Protein AF-I4FSF2-F1 (afdb_monomer)

Foldseek 3Di:
DWDDWDDDDQKIKTWDQDDDDPVLQVVLFVQQVVQAPDDGFDKDQDDPVRVPDPSNVTIMTMGRGPVPPVVSVVVSVVSVVVSDPDPPPPDPPDDD

Structure (mmCIF, N/CA/C/O backbone):
data_AF-I4FSF2-F1
#
_entry.id   AF-I4FSF2-F1
#
loop_
_atom_site.group_PDB
_atom_site.id
_atom_site.type_symbol
_atom_site.label_atom_id
_atom_site.label_alt_id
_atom_site.label_comp_id
_atom_site.label_asym_id
_atom_site.label_entity_id
_atom_site.label_seq_id
_atom_site.pdbx_PDB_ins_code
_atom_site.Cartn_x
_atom_site.Cartn_y
_atom_site.Cartn_z
_atom_site.occupancy
_atom_site.B_iso_or_equiv
_atom_site.auth_seq_id
_atom_site.auth_comp_id
_atom_site.auth_asym_id
_atom_site.auth_atom_id
_atom_site.pdbx_PDB_model_num
ATOM 1 N N . MET A 1 1 ? 1.865 1.242 -12.761 1.00 90.06 1 MET A N 1
ATOM 2 C CA . MET A 1 1 ? 2.557 0.559 -11.639 1.00 90.06 1 MET A CA 1
ATOM 3 C C . MET A 1 1 ? 1.788 -0.613 -11.057 1.00 90.06 1 MET A C 1
ATOM 5 O O . MET A 1 1 ? 2.373 -1.681 -10.920 1.00 90.06 1 MET A O 1
ATOM 9 N N . TYR A 1 2 ? 0.513 -0.449 -10.701 1.00 94.44 2 TYR A N 1
ATOM 10 C CA . TYR A 1 2 ? -0.325 -1.527 -10.170 1.00 94.44 2 TYR A CA 1
ATOM 11 C C . TYR A 1 2 ? -0.531 -2.659 -11.193 1.00 94.44 2 TYR A C 1
ATOM 13 O O . TYR A 1 2 ? -0.722 -2.388 -12.378 1.00 94.44 2 TYR A O 1
ATOM 21 N N . HIS A 1 3 ? -0.518 -3.914 -10.735 1.00 93.75 3 HIS A N 1
ATOM 22 C CA . HIS A 1 3 ? -0.865 -5.087 -11.548 1.00 93.75 3 HIS A CA 1
ATOM 23 C C . HIS A 1 3 ? -2.158 -5.746 -11.051 1.00 93.75 3 HIS A C 1
ATOM 25 O O . HIS A 1 3 ? -3.141 -5.862 -11.777 1.00 93.75 3 HIS A O 1
ATOM 31 N N . SER A 1 4 ? -2.172 -6.199 -9.798 1.00 93.81 4 SER A N 1
ATOM 32 C CA . SER A 1 4 ? -3.310 -6.920 -9.216 1.00 93.81 4 SER A CA 1
ATOM 33 C C . SER A 1 4 ? -3.259 -6.864 -7.698 1.00 93.81 4 SER A C 1
ATOM 35 O O . SER A 1 4 ? -2.194 -6.637 -7.130 1.00 93.81 4 SER A O 1
ATOM 37 N N . SER A 1 5 ? -4.359 -7.174 -7.023 1.00 94.06 5 SER A N 1
ATOM 38 C CA . SER A 1 5 ? -4.372 -7.328 -5.571 1.00 94.06 5 SER A CA 1
ATOM 39 C C . SER A 1 5 ? -5.263 -8.480 -5.126 1.00 94.06 5 SER A C 1
ATOM 41 O O . SER A 1 5 ? -6.157 -8.901 -5.863 1.00 94.06 5 SER A O 1
ATOM 43 N N . ARG A 1 6 ? -4.988 -9.033 -3.940 1.00 92.19 6 ARG A N 1
ATOM 44 C CA . ARG A 1 6 ? -5.803 -10.090 -3.326 1.00 92.19 6 ARG A CA 1
ATOM 45 C C . ARG A 1 6 ? -5.609 -10.155 -1.817 1.00 92.19 6 ARG A C 1
ATOM 47 O O . ARG A 1 6 ? -4.583 -9.731 -1.291 1.00 92.19 6 ARG A O 1
ATOM 54 N N . PHE A 1 7 ? -6.554 -10.793 -1.135 1.00 92.81 7 PHE A N 1
ATOM 55 C CA . PHE A 1 7 ? -6.356 -11.228 0.245 1.00 92.81 7 PHE A CA 1
ATOM 56 C C . PHE A 1 7 ? -5.578 -12.547 0.302 1.00 92.81 7 PH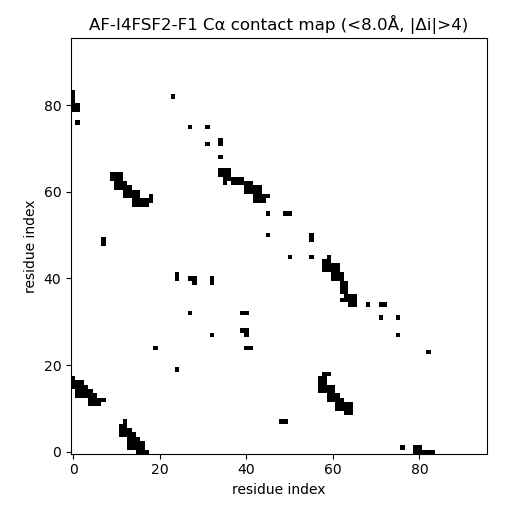E A C 1
ATOM 58 O O . PHE A 1 7 ? -5.826 -13.477 -0.470 1.00 92.81 7 PHE A O 1
ATOM 65 N N . VAL A 1 8 ? -4.643 -12.638 1.245 1.00 90.62 8 VAL A N 1
ATOM 66 C CA . VAL A 1 8 ? -3.906 -13.853 1.604 1.00 90.62 8 VAL A CA 1
ATOM 67 C C . VAL A 1 8 ? -3.991 -14.024 3.117 1.00 90.62 8 VAL A C 1
ATOM 69 O O . VAL A 1 8 ? -3.193 -13.476 3.873 1.00 90.62 8 VAL A O 1
ATOM 72 N N . GLY A 1 9 ? -4.987 -14.787 3.575 1.00 90.12 9 GLY A N 1
ATOM 73 C CA . GLY A 1 9 ? -5.326 -14.828 4.999 1.00 90.12 9 GLY A CA 1
ATOM 74 C C . GLY A 1 9 ? -5.818 -13.459 5.474 1.00 90.12 9 GLY A C 1
ATOM 75 O O . GLY A 1 9 ? -6.730 -12.901 4.876 1.00 90.12 9 GLY A O 1
ATOM 76 N N . GLU A 1 10 ? -5.198 -12.920 6.523 1.00 91.81 10 GLU A N 1
ATOM 77 C CA . GLU A 1 10 ? -5.523 -11.594 7.076 1.00 91.81 10 GLU A CA 1
ATOM 78 C C . GLU A 1 10 ? -4.782 -10.439 6.382 1.00 91.81 10 GLU A C 1
ATOM 80 O O . GLU A 1 10 ? -5.019 -9.270 6.687 1.00 91.81 10 GLU A O 1
ATOM 85 N N . SER A 1 11 ? -3.851 -10.747 5.478 1.00 93.56 11 SER A N 1
ATOM 86 C CA . SER A 1 11 ? -3.056 -9.744 4.778 1.00 93.56 11 SER A CA 1
ATOM 87 C C . SER A 1 11 ? -3.652 -9.427 3.414 1.00 93.56 11 SER A C 1
ATOM 89 O O . SER A 1 11 ? -4.149 -10.303 2.707 1.00 93.56 11 SER A O 1
ATOM 91 N N . PHE A 1 12 ? -3.560 -8.165 3.023 1.00 95.94 12 PHE A N 1
ATOM 92 C CA . PHE A 1 12 ? -3.826 -7.695 1.680 1.00 95.94 12 PHE A CA 1
ATOM 93 C C . PHE A 1 12 ? -2.504 -7.565 0.929 1.00 95.94 12 PHE A C 1
ATOM 95 O O . PHE A 1 12 ? -1.546 -6.976 1.437 1.00 95.94 12 PHE A O 1
ATOM 102 N N . VAL A 1 13 ? -2.455 -8.142 -0.266 1.00 95.38 13 VAL A N 1
ATOM 103 C CA . VAL A 1 13 ? -1.282 -8.144 -1.138 1.00 95.38 13 VAL A CA 1
ATOM 104 C C . VAL A 1 13 ? -1.601 -7.320 -2.373 1.00 95.38 13 VAL A C 1
ATOM 106 O O . VAL A 1 13 ? -2.571 -7.610 -3.072 1.00 95.38 13 VAL A O 1
ATOM 109 N N . ILE A 1 14 ? -0.762 -6.331 -2.668 1.00 95.75 14 ILE A N 1
ATOM 110 C CA . ILE A 1 14 ? -0.745 -5.604 -3.939 1.00 95.75 14 ILE A CA 1
ATOM 111 C C . ILE A 1 14 ? 0.491 -6.048 -4.715 1.00 95.75 14 ILE A C 1
ATOM 113 O O . ILE A 1 14 ? 1.603 -5.96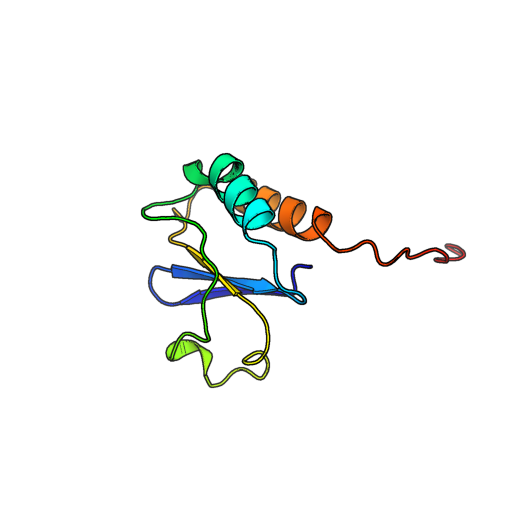9 -4.203 1.00 95.75 14 ILE A O 1
ATOM 117 N N . ARG A 1 15 ? 0.302 -6.496 -5.955 1.00 95.06 15 ARG A N 1
ATOM 118 C CA . ARG A 1 15 ? 1.371 -6.822 -6.904 1.00 95.06 15 ARG A CA 1
ATOM 119 C C . ARG A 1 15 ? 1.632 -5.615 -7.797 1.00 95.06 15 ARG A C 1
ATOM 121 O O . ARG A 1 15 ? 0.683 -4.983 -8.275 1.00 95.06 15 ARG A O 1
ATOM 128 N N . LEU A 1 16 ? 2.904 -5.324 -8.025 1.00 94.56 16 LEU A N 1
ATOM 129 C CA . LEU A 1 16 ? 3.383 -4.181 -8.793 1.00 94.56 16 LEU A CA 1
ATOM 130 C C . LEU A 1 16 ? 4.174 -4.658 -10.013 1.00 94.56 16 LEU A C 1
ATOM 132 O O . LEU A 1 16 ? 4.794 -5.716 -9.977 1.00 94.56 16 LEU A O 1
ATOM 136 N N . ASN A 1 17 ? 4.170 -3.868 -11.084 1.00 92.75 17 ASN A N 1
ATOM 137 C CA . ASN A 1 17 ? 4.991 -4.126 -12.272 1.00 92.75 17 ASN A CA 1
ATOM 138 C C . ASN A 1 17 ? 6.454 -3.691 -12.075 1.00 92.75 17 ASN A C 1
ATOM 140 O O . ASN A 1 17 ? 7.346 -4.278 -12.679 1.00 92.75 17 ASN A O 1
ATOM 144 N N . HIS A 1 18 ? 6.707 -2.702 -11.209 1.00 91.62 18 HIS A N 1
ATOM 145 C CA . HIS A 1 18 ? 8.054 -2.261 -10.836 1.00 91.62 18 HIS A CA 1
ATOM 146 C C . HIS A 1 18 ? 8.174 -2.083 -9.321 1.00 91.62 18 HIS A C 1
ATOM 148 O O . HIS A 1 18 ? 7.173 -1.941 -8.614 1.00 91.62 18 HIS A O 1
ATOM 154 N N . GLU A 1 19 ? 9.409 -2.128 -8.826 1.00 91.75 19 GLU A N 1
ATOM 155 C CA . GLU A 1 19 ? 9.720 -1.908 -7.416 1.00 91.75 19 GLU A CA 1
ATOM 156 C C . GLU A 1 19 ? 9.548 -0.427 -7.047 1.00 91.75 19 GLU A C 1
ATOM 158 O O . GLU A 1 19 ? 9.785 0.458 -7.869 1.00 91.75 19 GLU A O 1
ATOM 163 N N . LEU A 1 20 ? 9.118 -0.167 -5.812 1.00 92.50 20 LEU A N 1
ATOM 164 C CA . LEU A 1 20 ? 9.051 1.178 -5.246 1.00 92.50 20 LEU A CA 1
ATOM 165 C C . LEU A 1 20 ? 10.284 1.431 -4.387 1.00 92.50 20 LEU A C 1
ATOM 167 O O . LEU A 1 20 ? 10.731 0.541 -3.660 1.00 92.50 20 LEU A O 1
ATOM 171 N N . SER A 1 21 ? 10.795 2.657 -4.424 1.00 94.19 21 SER A N 1
ATOM 172 C CA . SER A 1 21 ? 11.883 3.073 -3.545 1.00 94.19 21 SER A CA 1
ATOM 173 C C . SER A 1 21 ? 11.438 3.096 -2.078 1.00 94.19 21 SER A C 1
ATOM 175 O O . SER A 1 21 ? 10.249 3.194 -1.761 1.00 94.19 21 SER A O 1
ATOM 177 N N . GLY A 1 22 ? 12.404 3.048 -1.155 1.00 94.06 22 GLY A N 1
ATOM 178 C CA . GLY A 1 22 ? 12.121 3.171 0.278 1.00 94.06 22 GLY A CA 1
ATOM 179 C C . GLY A 1 22 ? 11.340 4.447 0.615 1.00 94.06 22 GLY A C 1
ATOM 180 O O . GLY A 1 22 ? 10.358 4.377 1.347 1.00 94.06 22 GLY A O 1
ATOM 181 N N . GLU A 1 23 ? 11.703 5.575 -0.001 1.00 95.50 23 GLU A N 1
ATOM 182 C CA . GLU A 1 23 ? 11.036 6.869 0.198 1.00 95.50 23 GLU A CA 1
ATOM 183 C C . GLU A 1 23 ? 9.568 6.840 -0.259 1.00 95.50 23 GLU A C 1
ATOM 185 O O . GLU A 1 23 ? 8.680 7.281 0.470 1.00 95.50 23 GLU A O 1
ATOM 190 N N . GLN A 1 24 ? 9.287 6.246 -1.424 1.00 95.56 24 GLN A N 1
ATOM 191 C CA . GLN A 1 24 ? 7.918 6.080 -1.924 1.00 95.56 24 GLN A CA 1
ATOM 192 C C . GLN A 1 24 ? 7.074 5.220 -0.974 1.00 95.56 24 GLN A C 1
ATOM 194 O O . GLN A 1 24 ? 5.909 5.521 -0.707 1.00 95.56 24 GLN A O 1
ATOM 199 N N . ILE A 1 25 ? 7.660 4.157 -0.418 1.00 96.31 25 ILE A N 1
ATOM 200 C CA . ILE A 1 25 ? 6.980 3.296 0.557 1.00 96.31 25 ILE A CA 1
ATOM 201 C C . ILE A 1 25 ? 6.727 4.052 1.866 1.00 96.31 25 ILE A C 1
ATOM 203 O O . ILE A 1 25 ? 5.664 3.889 2.471 1.00 96.31 25 ILE A O 1
ATOM 207 N N . GLU A 1 26 ? 7.658 4.890 2.317 1.00 96.56 26 GLU A N 1
ATOM 208 C CA . GLU A 1 26 ? 7.445 5.736 3.494 1.00 96.56 26 GLU A CA 1
ATOM 209 C C . GLU A 1 26 ? 6.313 6.744 3.272 1.00 96.56 26 GLU A C 1
ATOM 211 O O . GLU A 1 26 ? 5.425 6.838 4.122 1.00 96.56 26 GLU A O 1
ATOM 216 N N . GLN A 1 27 ? 6.262 7.412 2.117 1.00 96.50 27 GLN A N 1
ATOM 217 C CA . GLN A 1 27 ? 5.161 8.315 1.755 1.00 96.50 27 GLN A CA 1
ATOM 218 C C . GLN A 1 27 ? 3.808 7.594 1.740 1.00 96.50 27 GLN A C 1
ATOM 220 O O . GLN A 1 27 ? 2.835 8.078 2.323 1.00 96.50 27 GLN A O 1
ATOM 225 N N . ILE A 1 28 ? 3.756 6.395 1.153 1.00 97.44 28 ILE A N 1
ATOM 226 C CA . ILE A 1 28 ? 2.564 5.540 1.181 1.00 97.44 28 ILE A CA 1
ATOM 227 C C . ILE A 1 28 ? 2.126 5.259 2.627 1.00 97.44 28 ILE A C 1
ATOM 229 O O . ILE A 1 28 ? 0.943 5.364 2.950 1.00 97.44 28 ILE A O 1
ATOM 233 N N . ASN A 1 29 ? 3.062 4.937 3.523 1.00 98.00 29 ASN A N 1
ATOM 234 C CA . ASN A 1 29 ? 2.736 4.679 4.926 1.00 98.00 29 ASN A CA 1
ATOM 235 C C . ASN A 1 29 ? 2.206 5.911 5.663 1.00 98.00 29 ASN A C 1
ATOM 237 O O . ASN A 1 29 ? 1.279 5.773 6.459 1.00 98.00 29 ASN A O 1
ATOM 241 N N . GLN A 1 30 ? 2.757 7.098 5.398 1.00 97.44 30 GLN A N 1
ATOM 242 C CA . GLN A 1 30 ? 2.267 8.342 6.003 1.00 97.44 30 GLN A CA 1
ATOM 243 C C . GLN A 1 30 ? 0.842 8.676 5.538 1.00 97.44 30 GLN A C 1
ATOM 245 O O . GLN A 1 30 ? 0.001 9.067 6.345 1.00 97.44 30 GLN A O 1
ATOM 250 N N . ASN A 1 31 ? 0.548 8.473 4.252 1.00 97.25 31 ASN A N 1
ATOM 251 C CA . ASN A 1 31 ? -0.722 8.884 3.648 1.00 97.25 31 ASN A CA 1
ATOM 252 C C . ASN A 1 31 ? -1.875 7.892 3.878 1.00 97.25 31 ASN A C 1
ATOM 254 O O . ASN A 1 31 ? -3.043 8.295 3.869 1.00 97.25 31 ASN A O 1
ATOM 258 N N . PHE A 1 32 ? -1.549 6.607 4.058 1.00 97.81 32 PHE A N 1
ATOM 259 C CA . PHE A 1 32 ? -2.515 5.503 4.104 1.00 97.81 32 PHE A CA 1
ATOM 260 C C . PHE A 1 32 ? -2.372 4.622 5.357 1.00 97.81 32 PHE A C 1
ATOM 262 O O . PHE A 1 32 ? -2.845 3.487 5.388 1.00 97.81 32 PHE A O 1
ATOM 269 N N . GLY A 1 33 ? -1.738 5.118 6.422 1.00 96.50 33 GLY A N 1
ATOM 270 C CA . GLY A 1 33 ? -1.680 4.406 7.703 1.00 96.50 33 GLY A CA 1
ATOM 271 C C . GLY A 1 33 ? -3.060 4.187 8.343 1.00 96.50 33 GLY A C 1
ATOM 272 O O . GLY A 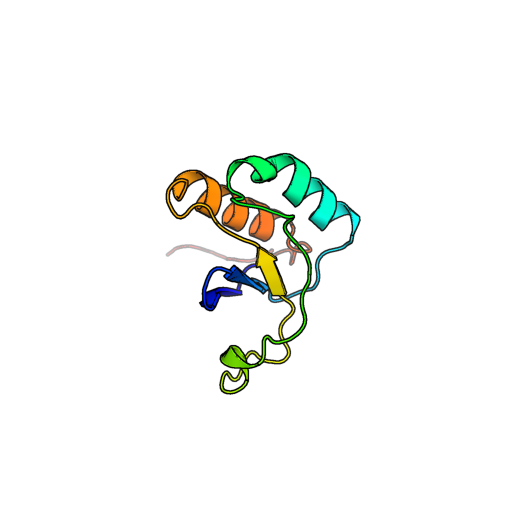1 33 ? -3.256 3.220 9.075 1.00 96.50 33 GLY A O 1
ATOM 273 N N . ASP A 1 34 ? -4.044 5.031 8.018 1.00 96.88 34 ASP A N 1
ATOM 274 C CA . ASP A 1 34 ? -5.411 4.986 8.556 1.00 96.88 34 ASP A CA 1
ATOM 275 C C . ASP A 1 34 ? -6.222 3.759 8.103 1.00 96.88 34 ASP A C 1
ATOM 277 O O . ASP A 1 34 ? -7.187 3.367 8.765 1.00 96.88 34 ASP A O 1
ATOM 281 N N . ILE A 1 35 ? -5.833 3.120 6.993 1.00 97.00 35 ILE A N 1
ATOM 282 C CA . ILE A 1 35 ? -6.515 1.919 6.489 1.00 97.00 35 ILE A CA 1
ATOM 283 C C . ILE A 1 35 ? -5.962 0.610 7.060 1.00 97.00 35 ILE A C 1
ATOM 285 O O . ILE A 1 35 ? -6.473 -0.469 6.730 1.00 97.00 35 ILE A O 1
ATOM 289 N N . LEU A 1 36 ? -4.930 0.689 7.903 1.00 97.06 36 LEU A N 1
ATOM 290 C CA . LEU A 1 36 ? -4.256 -0.465 8.482 1.00 97.06 36 LEU A CA 1
ATOM 291 C C . LEU A 1 36 ? -4.901 -0.890 9.803 1.00 97.06 36 LEU A C 1
ATOM 293 O O . LEU A 1 36 ? -5.198 -0.074 10.667 1.00 97.06 36 LEU A O 1
ATOM 297 N N . VAL A 1 37 ? -5.062 -2.199 9.994 1.00 95.81 37 VAL A N 1
ATOM 298 C CA . VAL A 1 37 ? -5.410 -2.794 11.296 1.00 95.81 37 VAL A CA 1
ATOM 299 C C . VAL A 1 37 ? -4.194 -2.807 12.219 1.00 95.81 37 VAL A C 1
ATOM 301 O O . VAL A 1 37 ? -4.316 -2.609 13.424 1.00 95.81 37 VAL A O 1
ATOM 304 N N . LYS A 1 38 ? -3.020 -3.103 11.655 1.00 94.62 38 LYS A N 1
ATOM 305 C CA . LYS A 1 38 ? -1.746 -3.217 12.369 1.00 94.62 38 LYS A CA 1
ATOM 306 C C . LYS A 1 38 ? -0.575 -3.135 11.396 1.00 94.62 38 LYS A C 1
ATOM 308 O O . LYS A 1 38 ? -0.713 -3.447 10.212 1.00 94.62 38 LYS A O 1
ATOM 313 N N . GLY A 1 39 ? 0.599 -2.823 11.936 1.00 95.44 39 GLY A N 1
ATOM 314 C CA . GLY A 1 39 ? 1.845 -2.807 11.179 1.00 95.44 39 GLY A CA 1
ATOM 315 C C . GLY A 1 39 ? 1.910 -1.652 10.184 1.00 95.44 39 GLY A C 1
ATOM 316 O O . GLY A 1 39 ? 1.415 -0.564 10.458 1.00 95.44 39 GLY A O 1
ATOM 317 N N . LYS A 1 40 ? 2.565 -1.900 9.050 1.00 96.81 40 LYS A N 1
ATOM 318 C CA . LYS A 1 40 ? 2.834 -0.918 7.999 1.00 96.81 40 LYS A CA 1
ATOM 319 C C . LYS A 1 40 ? 2.723 -1.572 6.622 1.00 96.81 40 LYS A C 1
ATOM 321 O O . LYS A 1 40 ? 2.810 -2.796 6.519 1.00 96.81 40 LYS A O 1
ATOM 326 N N . ILE A 1 41 ? 2.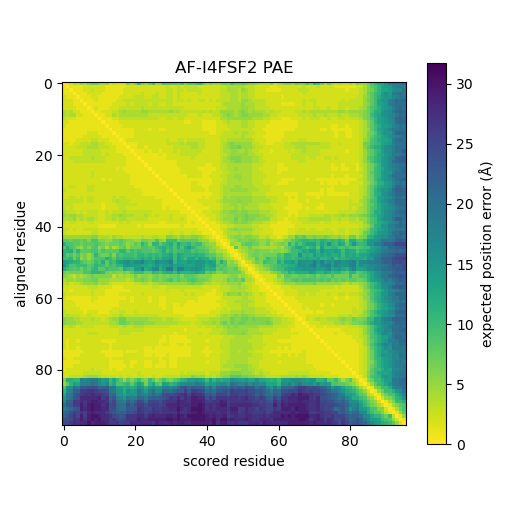561 -0.768 5.582 1.00 97.38 41 ILE A N 1
ATOM 327 C CA . ILE A 1 41 ? 2.689 -1.196 4.190 1.00 97.38 41 ILE A CA 1
ATOM 328 C C . ILE A 1 41 ? 4.168 -1.461 3.921 1.00 97.38 41 ILE A C 1
ATOM 330 O O . ILE A 1 41 ? 5.001 -0.570 4.081 1.00 97.38 41 ILE A O 1
ATOM 334 N N . ALA A 1 42 ? 4.514 -2.696 3.569 1.00 96.31 42 ALA A N 1
ATOM 335 C CA . ALA A 1 42 ? 5.905 -3.109 3.412 1.00 96.31 42 ALA A CA 1
ATOM 336 C C . ALA A 1 42 ? 6.111 -3.936 2.140 1.00 96.31 42 ALA A C 1
ATOM 338 O O . ALA A 1 42 ? 5.196 -4.662 1.737 1.00 96.31 42 ALA A O 1
ATOM 339 N N . PRO A 1 43 ? 7.307 -3.872 1.526 1.00 93.94 43 PRO A N 1
ATOM 340 C CA . PRO A 1 43 ? 7.646 -4.775 0.446 1.00 93.94 43 PRO A CA 1
ATOM 341 C C . PRO A 1 43 ? 7.724 -6.209 0.980 1.00 93.94 43 PRO A C 1
ATOM 343 O O . PRO A 1 43 ? 8.119 -6.437 2.127 1.00 93.94 43 PRO A O 1
ATOM 346 N N . SER A 1 44 ? 7.341 -7.188 0.165 1.00 88.56 44 SER A N 1
ATOM 347 C CA . SER A 1 44 ? 7.416 -8.596 0.558 1.00 88.56 44 SER A CA 1
ATOM 348 C C . SER A 1 44 ? 7.807 -9.503 -0.599 1.00 88.56 44 SER A C 1
ATOM 350 O O . SER A 1 44 ? 7.463 -9.265 -1.760 1.00 88.56 44 SER A O 1
ATOM 352 N N . GLN A 1 45 ? 8.498 -10.588 -0.255 1.00 78.69 45 GLN A N 1
ATOM 353 C CA . GLN A 1 45 ? 8.686 -11.715 -1.160 1.00 78.69 45 GLN A CA 1
ATOM 354 C C . GLN A 1 45 ? 7.362 -12.473 -1.357 1.00 78.69 45 GLN A C 1
ATOM 356 O O . GLN A 1 45 ? 6.334 -12.144 -0.765 1.00 78.69 45 GLN A O 1
ATOM 361 N N . ILE A 1 46 ? 7.366 -13.469 -2.246 1.00 76.12 46 ILE A N 1
ATOM 362 C CA . ILE A 1 46 ? 6.195 -14.313 -2.507 1.00 76.12 46 ILE A CA 1
ATOM 363 C C . ILE A 1 46 ? 5.757 -14.946 -1.184 1.00 76.12 46 ILE A C 1
ATOM 365 O O . ILE A 1 46 ? 6.533 -15.664 -0.557 1.00 76.12 46 ILE A O 1
ATOM 369 N N . LEU A 1 47 ? 4.512 -14.718 -0.768 1.00 76.06 47 LEU A N 1
ATOM 370 C CA . LEU A 1 47 ? 3.949 -15.478 0.345 1.00 76.06 47 LEU A CA 1
ATOM 371 C C . LEU A 1 47 ? 3.720 -16.919 -0.125 1.00 76.06 47 LEU A C 1
ATOM 373 O O . LEU A 1 47 ? 3.219 -17.124 -1.227 1.00 76.06 47 LEU A O 1
ATOM 377 N N . GLU A 1 48 ? 4.012 -17.927 0.702 1.00 70.06 48 GLU A N 1
ATOM 378 C CA . GLU A 1 48 ? 3.926 -19.353 0.313 1.00 70.06 48 GLU A CA 1
ATOM 379 C C . GLU A 1 48 ? 2.570 -19.74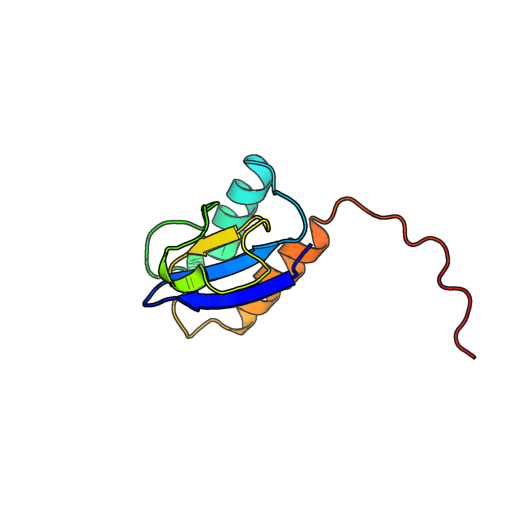1 -0.313 1.00 70.06 48 GLU A C 1
ATOM 381 O O . GLU A 1 48 ? 2.493 -20.581 -1.209 1.00 70.06 48 GLU A O 1
ATOM 386 N N . ARG A 1 49 ? 1.488 -19.069 0.099 1.00 71.19 49 ARG A N 1
ATOM 387 C CA . ARG A 1 49 ? 0.121 -19.263 -0.420 1.00 71.19 49 ARG A CA 1
ATOM 388 C C . ARG A 1 49 ? -0.121 -18.678 -1.822 1.00 71.19 49 ARG A C 1
ATOM 390 O O . ARG A 1 49 ? -1.187 -18.899 -2.395 1.00 71.19 49 ARG A O 1
ATOM 397 N N . GLU A 1 50 ? 0.817 -17.913 -2.371 1.00 64.88 50 GLU A N 1
ATOM 398 C CA . GLU A 1 50 ? 0.795 -17.361 -3.735 1.00 64.88 50 GLU A CA 1
ATOM 399 C C . GLU A 1 50 ? 1.650 -18.162 -4.729 1.00 64.88 50 GLU A C 1
ATOM 401 O O . GLU A 1 50 ? 1.639 -17.865 -5.918 1.00 64.88 50 GLU A O 1
ATOM 406 N N . ASN A 1 51 ? 2.375 -19.190 -4.276 1.00 66.44 51 ASN A N 1
ATOM 407 C CA . ASN A 1 51 ? 3.435 -19.851 -5.051 1.00 66.44 51 ASN A CA 1
ATOM 408 C C . ASN A 1 51 ? 2.953 -20.601 -6.321 1.00 66.44 51 ASN A C 1
ATOM 410 O O . ASN A 1 51 ? 3.753 -21.139 -7.075 1.00 66.44 51 ASN A O 1
ATOM 414 N N . ARG A 1 52 ? 1.640 -20.658 -6.582 1.00 68.62 52 ARG A N 1
ATOM 415 C CA . ARG A 1 52 ? 1.071 -21.272 -7.798 1.00 68.62 52 ARG A CA 1
ATOM 416 C C . ARG A 1 52 ? 0.740 -20.264 -8.903 1.00 68.62 52 ARG A C 1
ATOM 418 O O . ARG A 1 52 ? 0.321 -20.680 -9.979 1.00 68.62 52 ARG A O 1
ATOM 425 N N . ASP A 1 53 ? 0.910 -18.967 -8.656 1.00 72.12 53 ASP A N 1
ATOM 426 C CA . ASP A 1 53 ? 0.651 -17.917 -9.641 1.00 72.12 53 ASP A CA 1
ATOM 427 C C . ASP A 1 53 ? 1.886 -17.661 -10.536 1.00 72.12 53 ASP A C 1
ATOM 429 O O . ASP A 1 53 ? 3.026 -17.578 -10.069 1.00 72.12 53 ASP A O 1
ATOM 433 N N . SER A 1 54 ? 1.661 -17.407 -11.829 1.00 80.50 54 SER A N 1
ATOM 434 C CA . SER A 1 54 ? 2.710 -16.992 -12.781 1.00 80.50 54 SER A CA 1
ATOM 435 C C . SER A 1 54 ? 3.340 -15.627 -12.449 1.00 80.50 54 SER A C 1
ATOM 437 O O . SER A 1 54 ? 4.353 -15.251 -13.029 1.00 80.50 54 SER A O 1
ATOM 439 N N . THR A 1 55 ? 2.771 -14.887 -11.494 1.00 83.44 55 THR A N 1
ATOM 440 C CA . THR A 1 55 ? 3.216 -13.556 -11.051 1.00 83.44 55 THR A CA 1
ATOM 441 C C . THR A 1 55 ? 4.231 -13.613 -9.902 1.00 83.44 55 THR A C 1
ATOM 443 O O . THR A 1 55 ? 4.352 -12.664 -9.125 1.00 83.44 55 THR A O 1
ATOM 446 N N . HIS A 1 56 ? 4.920 -14.738 -9.714 1.00 81.62 56 HIS A N 1
ATOM 447 C CA . HIS A 1 56 ? 5.868 -14.932 -8.612 1.00 81.62 56 HIS A CA 1
ATOM 448 C C . HIS A 1 56 ? 7.057 -13.949 -8.669 1.00 81.62 56 HIS A C 1
ATOM 450 O O . HIS A 1 56 ? 7.551 -13.513 -7.632 1.00 81.62 56 HIS A O 1
ATOM 456 N N . HIS A 1 57 ? 7.460 -13.522 -9.862 1.00 85.44 57 HIS A N 1
ATOM 457 C CA . HIS A 1 57 ? 8.572 -12.593 -10.070 1.00 85.44 57 HIS A CA 1
ATOM 458 C C . HIS A 1 57 ? 8.211 -11.121 -9.810 1.00 85.44 57 HIS A C 1
ATOM 460 O O . HIS A 1 57 ? 9.107 -10.288 -9.727 1.00 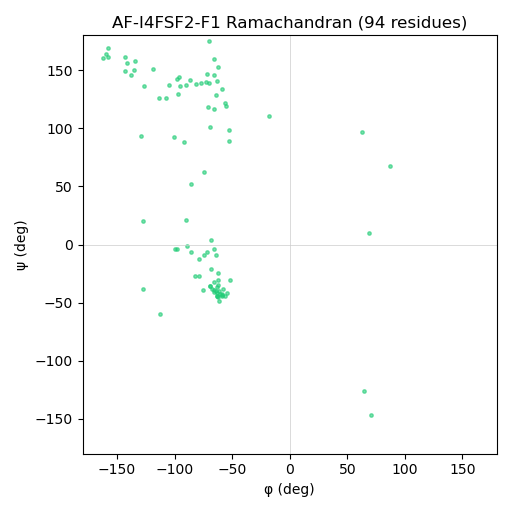85.44 57 HIS A O 1
ATOM 466 N N . LEU A 1 58 ? 6.922 -10.783 -9.680 1.00 91.38 58 LEU A N 1
ATOM 467 C CA . LEU A 1 58 ? 6.499 -9.395 -9.501 1.00 91.38 58 LEU A CA 1
ATOM 468 C C . LEU A 1 58 ? 6.740 -8.899 -8.061 1.00 91.38 58 LEU A C 1
ATOM 470 O O . LEU A 1 58 ? 6.445 -9.641 -7.112 1.00 91.38 58 LEU A O 1
ATOM 474 N N . PRO A 1 59 ? 7.219 -7.652 -7.877 1.00 93.44 59 PRO A N 1
ATOM 475 C CA . PRO A 1 59 ? 7.318 -7.015 -6.566 1.00 93.44 59 PRO A CA 1
ATOM 476 C C . PRO A 1 59 ? 5.940 -6.843 -5.911 1.00 93.44 59 PRO A C 1
ATOM 478 O O . PRO A 1 59 ? 4.907 -6.760 -6.584 1.00 93.44 59 PRO A O 1
ATOM 481 N N . ARG A 1 60 ? 5.910 -6.812 -4.572 1.00 94.62 60 ARG A N 1
ATOM 482 C CA . ARG A 1 60 ? 4.663 -6.792 -3.791 1.00 94.62 60 ARG A CA 1
ATOM 483 C C . ARG A 1 60 ? 4.727 -5.824 -2.634 1.00 94.62 60 ARG A C 1
ATOM 485 O O . ARG A 1 60 ? 5.751 -5.760 -1.964 1.00 94.62 60 ARG A O 1
ATOM 492 N N . LEU A 1 61 ? 3.591 -5.207 -2.332 1.00 96.62 61 LEU A N 1
ATOM 493 C CA . LEU A 1 61 ? 3.315 -4.599 -1.037 1.00 96.62 61 LEU A CA 1
ATOM 494 C C . LEU A 1 61 ? 2.346 -5.480 -0.253 1.00 96.62 61 LEU A C 1
ATOM 496 O O . LEU A 1 61 ? 1.356 -5.966 -0.802 1.00 96.62 61 LEU A O 1
ATOM 500 N N . VAL A 1 62 ? 2.616 -5.657 1.036 1.00 96.75 62 VAL A N 1
ATOM 501 C CA . VAL A 1 62 ? 1.777 -6.426 1.957 1.00 96.75 62 VAL A CA 1
ATOM 502 C C . VAL A 1 62 ? 1.429 -5.569 3.163 1.00 96.75 62 VAL A C 1
ATOM 504 O O . VAL A 1 62 ? 2.284 -4.869 3.707 1.00 96.75 62 VAL A O 1
ATOM 507 N N . PHE A 1 63 ? 0.163 -5.618 3.574 1.00 97.69 63 PHE A N 1
ATOM 508 C CA . PHE A 1 63 ? -0.340 -4.912 4.750 1.00 97.69 63 PHE A CA 1
ATOM 509 C C . PHE A 1 63 ? -1.619 -5.550 5.298 1.00 97.69 63 PHE A C 1
ATOM 511 O O . PHE A 1 63 ? -2.218 -6.408 4.658 1.00 97.69 63 PHE A O 1
ATOM 518 N N . TYR A 1 64 ? -2.057 -5.142 6.488 1.00 97.62 64 TYR A N 1
ATOM 519 C CA . TYR A 1 64 ? -3.286 -5.646 7.111 1.00 97.62 64 TYR A CA 1
ATOM 520 C C . TYR A 1 64 ? -4.419 -4.642 6.912 1.00 97.62 64 TYR A C 1
ATOM 522 O O . TYR A 1 64 ? -4.559 -3.710 7.698 1.00 97.62 64 TYR A O 1
ATOM 530 N N . PHE A 1 65 ? -5.202 -4.799 5.846 1.00 97.31 65 PHE A N 1
ATOM 531 C CA . PHE A 1 65 ? -6.295 -3.881 5.519 1.00 97.31 65 PHE A CA 1
ATOM 532 C C . PHE A 1 65 ? -7.487 -4.038 6.475 1.00 97.31 65 PHE A C 1
ATOM 534 O O . PHE A 1 65 ? -7.878 -5.152 6.815 1.00 97.31 65 PHE A O 1
ATOM 541 N N . ASN A 1 66 ? -8.107 -2.924 6.868 1.00 95.50 66 ASN A N 1
ATOM 542 C CA . ASN A 1 66 ? -9.227 -2.911 7.816 1.00 95.50 66 ASN A CA 1
ATOM 543 C C . ASN A 1 66 ? -10.563 -3.456 7.274 1.00 95.50 66 ASN A C 1
ATOM 545 O O . ASN A 1 66 ? -11.526 -3.569 8.035 1.00 95.50 66 ASN A O 1
ATOM 549 N N . GLY A 1 67 ? -10.640 -3.775 5.977 1.00 93.06 67 GLY A N 1
ATOM 550 C CA . GLY A 1 67 ? -11.817 -4.375 5.340 1.00 93.06 67 GLY A CA 1
ATOM 551 C C . GLY A 1 67 ? -13.032 -3.448 5.233 1.00 93.06 67 GLY A C 1
ATOM 552 O O . GLY A 1 67 ? -14.120 -3.922 4.911 1.00 93.06 67 GLY A O 1
ATOM 553 N N . LYS A 1 68 ? -12.874 -2.151 5.526 1.00 94.62 68 LYS A N 1
ATOM 554 C CA . LYS A 1 68 ? -13.966 -1.163 5.584 1.00 94.62 68 LYS A CA 1
ATOM 555 C C . LYS A 1 68 ? -13.680 0.071 4.730 1.00 94.62 68 LYS A C 1
ATOM 557 O O . LYS A 1 68 ? -14.576 0.572 4.056 1.00 94.62 68 LYS A O 1
ATOM 562 N N . SER A 1 69 ? -12.433 0.538 4.703 1.00 96.31 69 SER A N 1
ATOM 563 C CA . SER A 1 69 ? -12.033 1.784 4.038 1.00 96.31 69 SER A CA 1
ATOM 564 C C . SER A 1 69 ? -11.727 1.599 2.543 1.00 96.31 69 SER A C 1
ATOM 566 O O . SER A 1 69 ? -10.659 1.986 2.072 1.00 96.31 69 SER A O 1
ATOM 568 N N . TYR A 1 70 ? -12.642 1.001 1.769 1.00 96.31 70 TYR A N 1
ATOM 569 C CA . TYR A 1 70 ? -12.397 0.685 0.349 1.00 96.31 70 TYR A CA 1
ATOM 570 C C . TYR A 1 70 ? -12.154 1.924 -0.522 1.00 96.31 70 TYR A C 1
ATOM 572 O O . TYR A 1 70 ? -11.308 1.882 -1.406 1.00 96.31 70 TYR A O 1
ATOM 580 N N . GLY A 1 71 ? -12.815 3.053 -0.241 1.00 97.62 71 GLY A N 1
ATOM 581 C CA . GLY A 1 71 ? -12.540 4.311 -0.949 1.00 97.62 71 GLY A CA 1
ATOM 582 C C . GLY A 1 71 ? -11.082 4.763 -0.799 1.00 97.62 71 GLY A C 1
ATOM 583 O O . GLY A 1 71 ? -10.440 5.122 -1.780 1.00 97.62 71 GLY A O 1
ATOM 584 N N . ARG A 1 72 ? -10.522 4.657 0.414 1.00 97.81 72 ARG A N 1
ATOM 585 C CA . ARG A 1 72 ? -9.102 4.936 0.674 1.00 97.81 72 ARG A CA 1
ATOM 586 C C . ARG A 1 72 ? -8.179 3.896 0.041 1.00 97.81 72 ARG A C 1
ATOM 588 O O . ARG A 1 72 ? -7.118 4.262 -0.446 1.00 97.81 72 ARG A O 1
ATOM 595 N N . LEU A 1 73 ? -8.582 2.625 0.002 1.00 97.62 73 LEU A N 1
ATOM 596 C CA . LEU A 1 73 ? -7.832 1.589 -0.715 1.00 97.62 73 LEU A CA 1
ATOM 597 C C . LEU A 1 73 ? -7.726 1.908 -2.213 1.00 97.62 73 LEU A C 1
ATOM 599 O O . LEU A 1 73 ? -6.651 1.770 -2.788 1.00 97.62 73 LEU A O 1
ATOM 603 N N . TYR A 1 74 ? -8.809 2.374 -2.840 1.00 96.94 74 TYR A N 1
ATOM 604 C CA . TYR A 1 74 ? -8.761 2.819 -4.233 1.00 96.94 74 TYR A CA 1
ATOM 605 C C . TYR A 1 74 ? -7.857 4.042 -4.415 1.00 96.94 74 TYR A C 1
ATOM 607 O O . TYR A 1 74 ? -7.081 4.061 -5.363 1.00 96.94 74 TYR A O 1
ATOM 615 N N . GLN A 1 75 ? -7.875 5.002 -3.485 1.00 97.81 75 GLN A N 1
ATOM 616 C CA . GLN A 1 75 ? -6.934 6.131 -3.500 1.00 97.81 75 GLN A CA 1
ATOM 617 C C . GLN A 1 75 ? -5.471 5.687 -3.339 1.00 97.81 75 GLN A C 1
ATOM 619 O O . GLN A 1 75 ? -4.597 6.255 -3.981 1.00 97.81 75 GLN A O 1
ATOM 624 N N . LEU A 1 76 ? -5.190 4.657 -2.531 1.00 97.50 76 LEU A N 1
ATOM 625 C CA . LEU A 1 76 ? -3.852 4.063 -2.440 1.00 97.50 76 LEU A CA 1
ATOM 626 C C . LEU A 1 76 ? -3.423 3.468 -3.786 1.00 97.50 76 LEU A C 1
ATOM 628 O O . LEU A 1 76 ? -2.295 3.679 -4.216 1.00 97.50 76 LEU A O 1
ATOM 632 N N . ILE A 1 77 ? -4.308 2.723 -4.452 1.00 96.06 77 ILE A N 1
ATOM 633 C CA . ILE A 1 77 ? -4.018 2.129 -5.766 1.00 96.06 77 ILE A CA 1
ATOM 634 C C . ILE A 1 77 ? -3.779 3.221 -6.818 1.00 96.06 77 ILE A C 1
ATOM 636 O O . ILE A 1 77 ? -2.855 3.095 -7.621 1.00 96.06 77 ILE A O 1
ATOM 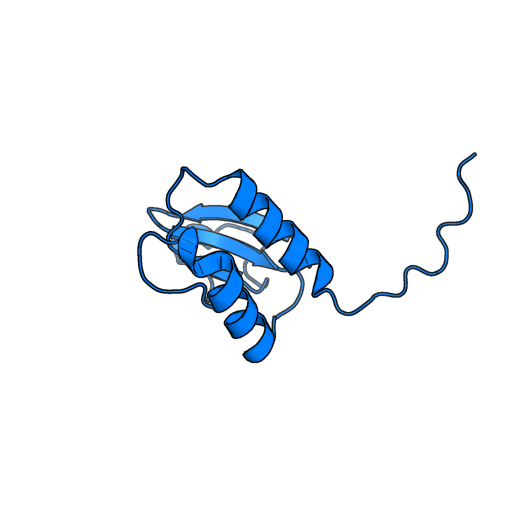640 N N . ASP A 1 78 ? -4.580 4.283 -6.796 1.00 96.25 78 ASP A N 1
ATOM 641 C CA . ASP A 1 78 ? -4.425 5.445 -7.674 1.00 96.25 78 ASP A CA 1
ATOM 642 C C . ASP A 1 78 ? -3.078 6.144 -7.441 1.00 96.25 78 ASP A C 1
ATOM 644 O O . ASP A 1 78 ? -2.289 6.298 -8.369 1.00 96.25 78 ASP A O 1
ATOM 648 N N . HIS A 1 79 ? -2.738 6.412 -6.178 1.00 95.75 79 HIS A N 1
ATOM 649 C CA . HIS A 1 79 ? -1.444 6.973 -5.798 1.00 95.75 79 HIS A CA 1
ATOM 650 C C . HIS A 1 79 ? -0.273 6.079 -6.234 1.00 95.75 79 HIS A C 1
ATOM 652 O O . HIS A 1 79 ? 0.695 6.563 -6.807 1.00 95.75 79 HIS A O 1
ATOM 658 N N . ILE A 1 80 ? -0.367 4.758 -6.047 1.00 94.81 80 ILE A N 1
ATOM 659 C CA . ILE A 1 80 ? 0.641 3.807 -6.546 1.00 94.81 80 ILE A CA 1
ATOM 660 C C . ILE A 1 80 ? 0.802 3.912 -8.067 1.00 94.81 80 ILE A C 1
ATOM 662 O O . ILE A 1 80 ? 1.915 3.766 -8.569 1.00 94.81 80 ILE A O 1
ATOM 666 N N . ASN A 1 81 ? -0.284 4.121 -8.813 1.00 93.56 81 ASN A N 1
ATOM 667 C CA . ASN A 1 81 ? -0.219 4.295 -10.262 1.00 93.56 81 ASN A CA 1
ATOM 668 C C . ASN A 1 81 ? 0.446 5.605 -10.678 1.00 93.56 81 ASN A C 1
ATOM 670 O O . ASN A 1 81 ? 1.187 5.583 -11.661 1.00 93.56 81 ASN A O 1
ATOM 674 N N . ASP A 1 82 ? 0.247 6.682 -9.925 1.00 92.81 82 ASP A N 1
ATOM 675 C CA . ASP A 1 82 ? 0.918 7.968 -10.142 1.00 92.81 82 ASP A CA 1
ATOM 676 C C . ASP A 1 82 ? 2.436 7.882 -9.903 1.00 92.81 82 ASP A C 1
ATOM 678 O O . ASP A 1 82 ? 3.223 8.462 -10.643 1.00 92.81 82 ASP A O 1
ATOM 682 N N . LEU A 1 83 ? 2.873 7.022 -8.974 1.00 89.31 83 LEU A N 1
ATOM 683 C CA . LEU A 1 83 ? 4.292 6.723 -8.729 1.00 89.31 83 LEU A CA 1
ATOM 6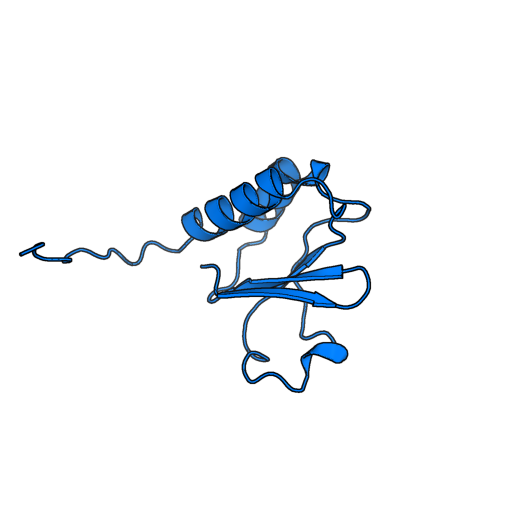84 C C . LEU A 1 83 ? 4.982 5.946 -9.867 1.00 89.31 83 LEU A C 1
ATOM 686 O O . LEU A 1 83 ? 6.143 5.549 -9.721 1.00 89.31 83 LEU A O 1
ATOM 690 N N . SER A 1 84 ? 4.289 5.675 -10.980 1.00 78.56 84 SER A N 1
ATOM 691 C CA . SER A 1 84 ? 4.919 5.037 -12.135 1.00 78.56 84 SER A CA 1
ATOM 692 C C . SER A 1 84 ? 6.085 5.881 -12.628 1.00 78.56 84 SER A C 1
ATOM 694 O O . SER A 1 84 ? 5.908 7.084 -12.812 1.00 78.56 84 SER A O 1
ATOM 696 N N . PRO A 1 85 ? 7.261 5.280 -12.908 1.00 65.25 85 PRO A N 1
ATOM 697 C CA . PRO A 1 85 ? 8.222 5.969 -13.748 1.00 65.25 85 PRO A CA 1
ATOM 698 C C . PRO A 1 85 ? 7.465 6.288 -15.030 1.00 65.25 85 PRO A C 1
ATOM 700 O O . PRO A 1 85 ? 6.895 5.382 -15.641 1.00 65.25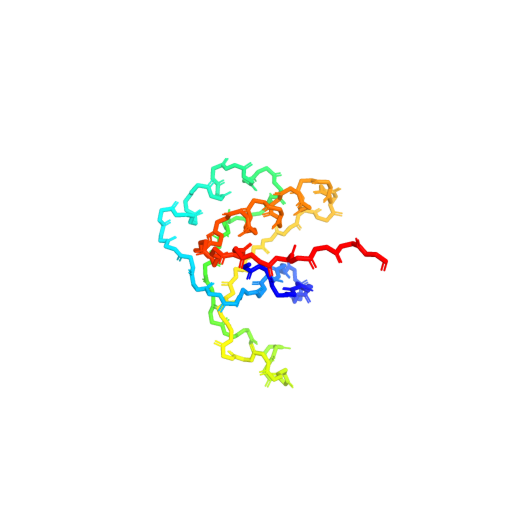 85 PRO A O 1
ATOM 703 N N . VAL A 1 86 ? 7.355 7.578 -15.342 1.00 50.78 86 VAL A N 1
ATOM 704 C CA . VAL A 1 86 ? 6.661 8.076 -16.523 1.00 50.78 86 VAL A CA 1
ATOM 705 C C . VAL A 1 86 ? 7.236 7.331 -17.721 1.00 50.78 86 VAL A C 1
ATOM 707 O O . VAL A 1 86 ? 8.300 7.660 -18.236 1.00 50.78 86 VAL A O 1
ATOM 710 N N . VAL A 1 87 ? 6.536 6.289 -18.166 1.00 48.75 87 VAL A N 1
ATOM 711 C CA . VAL A 1 87 ? 6.521 5.976 -19.579 1.00 48.75 87 VAL A CA 1
ATOM 712 C C . VAL A 1 87 ? 5.732 7.138 -20.129 1.00 48.75 87 VAL A C 1
ATOM 714 O O . VAL A 1 87 ? 4.518 7.223 -19.940 1.00 48.75 87 VAL A O 1
ATOM 717 N N . THR A 1 88 ? 6.463 8.095 -20.686 1.00 42.19 88 THR A N 1
ATOM 718 C CA . THR A 1 88 ? 5.929 9.093 -21.588 1.00 42.19 88 THR A CA 1
ATOM 719 C C . THR A 1 88 ? 5.194 8.307 -22.668 1.00 42.19 88 THR A C 1
ATOM 721 O O . THR A 1 88 ? 5.784 7.898 -23.660 1.00 42.19 88 THR A O 1
ATOM 724 N N . LEU A 1 89 ? 3.909 8.024 -22.453 1.00 50.78 89 LEU A N 1
ATOM 725 C CA . LEU A 1 89 ? 2.976 7.706 -23.523 1.00 50.78 89 LEU A CA 1
ATOM 726 C C . LEU A 1 89 ? 2.686 9.037 -24.220 1.00 50.78 89 LEU A C 1
ATOM 728 O O . LEU A 1 89 ? 1.572 9.555 -24.196 1.00 50.78 89 LEU A O 1
ATOM 732 N N . GLU A 1 90 ? 3.741 9.623 -24.787 1.00 48.09 90 GLU A N 1
ATOM 733 C CA . GLU A 1 90 ? 3.574 10.400 -25.994 1.00 48.09 90 GLU A CA 1
ATOM 734 C C . GLU A 1 90 ? 3.099 9.415 -27.061 1.00 48.09 90 GLU A C 1
ATOM 736 O O . GLU A 1 90 ? 3.669 8.340 -27.245 1.00 48.09 90 GLU A O 1
ATOM 741 N N . GLU A 1 91 ? 2.005 9.815 -27.705 1.00 41.00 91 GLU A N 1
ATOM 742 C CA . GLU A 1 91 ? 1.342 9.171 -28.838 1.00 41.00 91 GLU A CA 1
ATOM 743 C C . GLU A 1 91 ? 0.303 8.084 -28.498 1.00 41.00 91 GLU A C 1
ATOM 745 O O . GLU A 1 91 ? 0.398 6.926 -28.896 1.00 41.00 91 GLU A O 1
ATOM 750 N N . HIS A 1 92 ? -0.817 8.511 -27.900 1.00 43.09 92 HIS A N 1
ATOM 751 C CA . HIS A 1 92 ? -2.118 8.054 -28.402 1.00 43.09 92 HIS A CA 1
ATOM 752 C C . HIS A 1 92 ? -2.629 9.062 -29.441 1.00 43.09 92 HIS A C 1
ATOM 754 O O . HIS A 1 92 ? -3.349 9.997 -29.070 1.00 43.09 92 HIS A O 1
ATOM 760 N N . PRO A 1 93 ? -2.286 8.914 -30.736 1.00 52.75 93 PRO A N 1
ATOM 761 C CA . PRO A 1 93 ? -3.022 9.609 -31.762 1.00 52.75 93 PRO A CA 1
ATOM 762 C C . PRO A 1 93 ? -4.451 9.039 -31.773 1.00 52.75 93 PRO A C 1
ATOM 764 O O . PRO A 1 93 ? -4.693 7.868 -32.043 1.00 52.75 93 PRO A O 1
ATOM 767 N N . GLU A 1 94 ? -5.381 9.939 -31.457 1.00 57.22 94 GLU A N 1
ATOM 768 C CA . GLU A 1 94 ? -6.696 10.064 -32.088 1.00 57.22 94 GLU A CA 1
ATOM 769 C C . GLU A 1 94 ? -7.673 8.886 -31.954 1.00 57.22 94 GLU A C 1
ATOM 771 O O . GLU A 1 94 ? -7.796 7.979 -32.769 1.00 57.22 94 GLU A O 1
ATOM 776 N N . ARG A 1 95 ? -8.536 9.060 -30.954 1.00 46.56 95 ARG A N 1
ATOM 777 C CA . ARG A 1 95 ? -9.994 9.051 -31.117 1.00 46.56 95 ARG A CA 1
ATOM 778 C C . ARG A 1 95 ? -10.430 9.269 -32.583 1.00 46.56 95 ARG A C 1
ATOM 780 O O . ARG A 1 95 ? -10.357 10.397 -33.073 1.00 46.56 95 ARG A O 1
ATOM 787 N N . LYS A 1 96 ? -10.981 8.236 -33.222 1.00 39.75 96 LYS A N 1
ATOM 788 C CA . LYS A 1 96 ? -11.967 8.374 -34.300 1.00 39.75 96 LYS A CA 1
ATOM 789 C C . LYS A 1 96 ? -12.897 7.172 -34.353 1.00 39.75 96 LYS A C 1
ATOM 791 O O . LYS A 1 96 ? -12.397 6.041 -34.182 1.00 39.75 96 LYS A O 1
#

Sequence (96 aa):
MYHSSRFVGESFVIRLNHELSGEQIEQINQNFGDILVKGKIAPSQILERENRDSTHHLPRLVFYFNGKSYGRLYQLIDHINDLSPVVTLEEHPERK

Solvent-accessible surface area (backbone atoms only — not comparable to full-atom values): 5874 Å² total; per-residue (Å²): 62,71,71,51,71,49,76,60,88,77,33,35,37,37,35,22,76,57,82,76,53,73,66,58,43,50,52,50,36,72,77,51,51,85,45,42,71,53,90,60,64,36,78,47,77,79,54,82,93,50,73,86,48,93,64,61,86,47,39,30,39,36,29,27,58,61,88,71,56,57,72,57,51,52,51,50,53,49,52,47,37,67,69,32,80,78,72,76,75,74,79,79,81,68,94,128

Radius of gyration: 14.64 Å; Cα contacts (8 Å, |Δi|>4): 117; chains: 1; bounding box: 26×32×47 Å

Nearest PDB structures (foldseek):
  4plb-assembly1_D  TM=4.969E-01  e=5.561E+00  Staphylococcus aureus
  5npp-assembly1_B  TM=4.544E-01  e=5.561E+00  Staphylococcus aureus subsp. aureus N315
  7mvs-assembly1_B  TM=4.579E-01  e=6.342E+00  Staphylococcus aureus
  6z1a-assembly1_B  TM=3.902E-01  e=7.722E+00  Staphylococcus aureus

Mean predicted aligned error: 6.94 Å

Organism: NCBI:txid1160286

Secondary structure (DSSP, 8-state):
-EEEEEEETTEEEEEESSPPPHHHHHHHHHHHGGGEEEEEEEEE---GGGTTSTTTTS-EEEEEE-SS-HHHHHHHHHHHHHTS------------

pLDDT: mean 86.36, std 16.25, range [39.75, 98.0]